Protein AF-A0A957RLS7-F1 (afdb_monomer)

pLDDT: mean 82.19, std 16.99, range [41.62, 98.25]

Radius of gyration: 25.3 Å; Cα contacts (8 Å, |Δi|>4): 32; chains: 1; bounding box: 64×42×64 Å

Solvent-accessible surface area (backbone atoms only — not comparable to full-atom values): 6892 Å² total; per-residue (Å²): 134,96,78,85,81,89,84,76,74,88,64,77,81,82,78,87,83,85,85,78,88,76,45,74,67,57,52,49,53,44,47,50,51,13,61,77,58,75,49,52,50,67,54,54,52,45,29,53,54,24,52,77,70,76,40,76,54,84,73,60,86,70,83,75,71,82,63,90,62,59,84,59,66,86,67,70,50,72,65,58,48,52,54,50,53,59,60,49,57,70,73,64,62,81,53,62,76,80,72,50,74,87,125

Structure (mmCIF, N/CA/C/O backbone):
data_AF-A0A957RLS7-F1
#
_entry.id   AF-A0A957RLS7-F1
#
loop_
_atom_site.group_PDB
_atom_site.id
_atom_site.type_symbol
_atom_site.label_atom_id
_atom_site.label_alt_id
_atom_site.label_comp_id
_atom_site.label_asym_id
_atom_site.label_entity_id
_atom_site.label_seq_id
_atom_site.pdbx_PDB_ins_code
_atom_site.Cartn_x
_atom_site.Cartn_y
_atom_site.Cartn_z
_atom_site.occupancy
_atom_site.B_iso_or_equiv
_atom_site.auth_seq_id
_atom_site.auth_comp_id
_atom_site.auth_asym_id
_atom_site.auth_atom_id
_atom_site.pdbx_PDB_model_num
ATOM 1 N N . MET A 1 1 ? -39.641 32.613 5.814 1.00 41.62 1 MET A N 1
ATOM 2 C CA . MET A 1 1 ? -39.670 31.606 4.730 1.00 41.62 1 MET A CA 1
ATOM 3 C C . MET A 1 1 ? -38.309 30.928 4.669 1.00 41.62 1 MET A C 1
ATOM 5 O O . MET A 1 1 ? -37.470 31.222 3.832 1.00 41.62 1 MET A O 1
ATOM 9 N N . MET A 1 2 ? -38.074 30.089 5.674 1.00 41.75 2 MET A N 1
ATOM 10 C CA . MET A 1 2 ? -36.805 29.454 6.036 1.00 41.75 2 MET A CA 1
ATOM 11 C C . MET A 1 2 ? -36.620 28.171 5.205 1.00 41.75 2 MET A C 1
ATOM 13 O O . MET A 1 2 ? -36.506 27.080 5.749 1.00 41.75 2 MET A O 1
ATOM 17 N N . SER A 1 3 ? -36.742 28.285 3.876 1.00 55.19 3 SER A N 1
ATOM 18 C CA . SER A 1 3 ? -36.966 27.127 2.995 1.00 55.19 3 SER A CA 1
ATOM 19 C C . SER A 1 3 ? -36.245 27.218 1.645 1.00 55.19 3 SER A C 1
ATOM 21 O O . SER A 1 3 ? -36.782 26.800 0.631 1.00 55.19 3 SER A O 1
ATOM 23 N N . LEU A 1 4 ? -35.023 27.764 1.605 1.00 46.41 4 LEU A N 1
ATOM 24 C CA . LEU A 1 4 ? -34.222 27.818 0.367 1.00 46.41 4 LEU A CA 1
ATOM 25 C C . LEU A 1 4 ? -32.705 27.614 0.596 1.00 46.41 4 LEU A C 1
ATOM 27 O O . LEU A 1 4 ? -31.887 28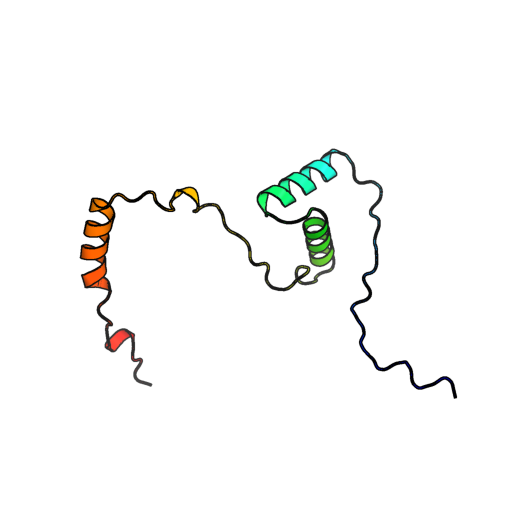.164 -0.128 1.00 46.41 4 LEU A O 1
ATOM 31 N N . MET A 1 5 ? -32.309 26.796 1.582 1.00 42.25 5 MET A N 1
ATOM 32 C CA . MET A 1 5 ? -30.892 26.434 1.823 1.00 42.25 5 MET A CA 1
ATOM 33 C C . MET A 1 5 ? -30.581 24.926 1.732 1.00 42.25 5 MET A C 1
ATOM 35 O O . MET A 1 5 ? -29.498 24.509 2.117 1.00 42.25 5 MET A O 1
ATOM 39 N N . HIS A 1 6 ? -31.474 24.093 1.185 1.00 45.16 6 HIS A N 1
ATOM 40 C CA . HIS A 1 6 ? -31.248 22.635 1.094 1.00 45.16 6 HIS A CA 1
ATOM 41 C C . HIS A 1 6 ? -30.656 22.137 -0.238 1.00 45.16 6 HIS A C 1
ATOM 43 O O . HIS A 1 6 ? -30.635 20.935 -0.478 1.00 45.16 6 HIS A O 1
ATOM 49 N N . SER A 1 7 ? -30.171 23.012 -1.123 1.00 53.28 7 SER A N 1
ATOM 50 C CA . SER A 1 7 ? -29.731 22.586 -2.462 1.00 53.28 7 SER A CA 1
ATOM 51 C C . SER A 1 7 ? -28.434 23.246 -2.927 1.00 53.28 7 SER A C 1
ATOM 53 O O . SER A 1 7 ? -28.349 23.761 -4.039 1.00 53.28 7 SER A O 1
ATOM 55 N N . LEU A 1 8 ? -27.399 23.194 -2.092 1.00 44.81 8 LEU A N 1
ATOM 56 C CA . LEU A 1 8 ? -26.016 23.356 -2.536 1.00 44.81 8 LEU A CA 1
ATOM 57 C C . LEU A 1 8 ? -25.168 22.277 -1.866 1.00 44.81 8 LEU A C 1
ATOM 59 O O . LEU A 1 8 ? -24.801 22.406 -0.708 1.00 44.81 8 LEU A O 1
ATOM 63 N N . GLY A 1 9 ? -24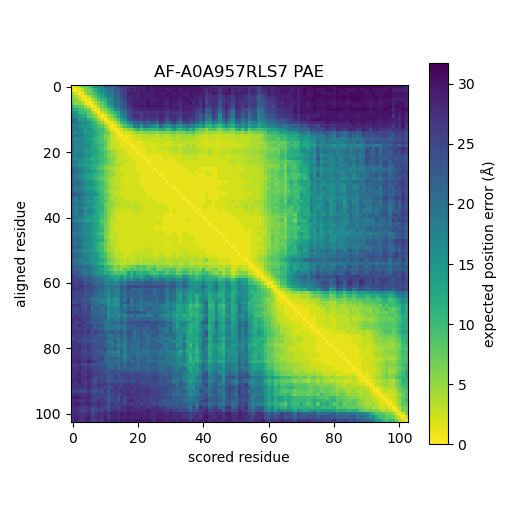.906 21.208 -2.620 1.00 43.91 9 GLY A N 1
ATOM 64 C CA . GLY A 1 9 ? -23.820 20.262 -2.388 1.00 43.91 9 GLY A CA 1
ATOM 65 C C . GLY A 1 9 ? -23.844 19.546 -1.042 1.00 43.91 9 GLY A C 1
ATOM 66 O O . GLY A 1 9 ? -23.316 20.041 -0.054 1.00 43.91 9 GLY A O 1
ATOM 67 N N . ARG A 1 10 ? -24.295 18.288 -1.036 1.00 41.91 10 ARG A N 1
ATOM 68 C CA . ARG A 1 10 ? -23.682 17.278 -0.166 1.00 41.91 10 ARG A CA 1
ATOM 69 C C . ARG A 1 10 ? -22.192 17.201 -0.520 1.00 41.91 10 ARG A C 1
ATOM 71 O O . ARG A 1 10 ? -21.778 16.343 -1.297 1.00 41.91 10 ARG A O 1
ATOM 78 N N . TRP A 1 11 ? -21.384 18.105 0.019 1.00 48.62 11 TRP A N 1
ATOM 79 C CA . TRP A 1 11 ? -20.012 17.770 0.366 1.00 48.62 11 TRP A CA 1
ATOM 80 C C . TRP A 1 11 ? -20.145 16.505 1.211 1.00 48.62 11 TRP A C 1
ATOM 82 O O . TRP A 1 11 ? -20.955 16.495 2.136 1.00 48.62 11 TRP A O 1
ATOM 92 N N . ALA A 1 12 ? -19.510 15.406 0.807 1.00 57.44 12 ALA A N 1
ATOM 93 C CA . ALA A 1 12 ? -19.635 14.138 1.516 1.00 57.44 12 ALA A CA 1
ATOM 94 C C . ALA A 1 12 ? -19.411 14.395 3.013 1.00 57.44 12 ALA A C 1
ATOM 96 O O . ALA A 1 12 ? -18.331 14.847 3.390 1.00 57.44 12 ALA A O 1
ATOM 97 N N . GLU A 1 13 ? -20.438 14.197 3.846 1.00 64.88 13 GLU A N 1
ATOM 98 C CA . GLU A 1 13 ? -20.276 14.337 5.289 1.00 64.88 13 GLU A CA 1
ATOM 99 C C . GLU A 1 13 ? -19.193 13.344 5.715 1.00 64.88 13 GLU A C 1
ATOM 101 O O . GLU A 1 13 ? -19.381 12.129 5.642 1.00 64.88 13 GLU A O 1
ATOM 106 N N . MET A 1 14 ? -18.023 13.853 6.104 1.00 73.06 14 MET A N 1
ATOM 107 C CA . MET A 1 14 ? -16.962 13.021 6.657 1.00 73.06 14 MET A CA 1
ATOM 108 C C . MET A 1 14 ? -17.346 12.646 8.083 1.00 73.06 14 MET A C 1
ATOM 110 O O . MET A 1 14 ? -16.997 13.329 9.045 1.00 73.06 14 MET A O 1
ATOM 114 N N . THR A 1 15 ? -18.094 11.556 8.214 1.00 86.88 15 THR A N 1
ATOM 115 C CA . THR A 1 15 ? -18.426 10.982 9.514 1.00 86.88 15 THR A CA 1
ATOM 116 C C . THR A 1 15 ? -17.173 10.386 10.151 1.00 86.88 15 THR A C 1
ATOM 118 O O . THR A 1 15 ? -16.503 9.535 9.566 1.00 86.88 15 THR A O 1
ATOM 121 N N . GLN A 1 16 ? -16.859 10.817 11.373 1.00 89.44 16 GLN A N 1
ATOM 122 C CA . GLN A 1 16 ? -15.751 10.269 12.146 1.00 89.44 16 GLN A CA 1
ATOM 123 C C . GLN A 1 16 ? -16.207 9.046 12.949 1.00 89.44 16 GLN A C 1
ATOM 125 O O . GLN A 1 16 ? -17.165 9.115 13.717 1.00 89.44 16 GLN A O 1
ATOM 130 N N . LEU A 1 17 ? -15.475 7.940 12.810 1.00 90.31 17 LEU A N 1
ATOM 131 C CA . LEU A 1 17 ? -15.666 6.717 13.587 1.00 90.31 17 LEU A CA 1
ATOM 132 C C . LEU A 1 17 ? -14.433 6.456 14.458 1.00 90.31 17 LEU A C 1
ATOM 134 O O . LEU A 1 17 ? -13.311 6.430 13.957 1.00 90.31 17 LEU A O 1
ATOM 138 N N . THR A 1 18 ? -14.645 6.199 15.750 1.00 94.00 18 THR A N 1
ATOM 139 C CA . THR A 1 18 ? -13.585 5.760 16.670 1.00 94.00 18 THR A CA 1
ATOM 140 C C . THR A 1 18 ? -13.756 4.276 16.977 1.00 94.00 18 THR A C 1
ATOM 142 O O . THR A 1 18 ? -14.715 3.889 17.644 1.00 94.00 18 THR A O 1
ATOM 145 N N . VAL A 1 19 ? -12.810 3.445 16.535 1.00 93.75 19 VAL A N 1
ATOM 146 C CA . VAL A 1 19 ? -12.784 2.008 16.846 1.00 93.75 19 VAL A CA 1
ATOM 147 C C . VAL A 1 19 ? -12.045 1.796 18.168 1.00 93.75 19 VAL A C 1
ATOM 149 O O . VAL A 1 19 ? -10.858 2.093 18.283 1.00 93.75 19 VAL A O 1
ATOM 152 N N . ARG A 1 20 ? -12.753 1.310 19.191 1.00 95.31 20 ARG A N 1
ATOM 153 C CA . ARG A 1 20 ? -12.180 0.970 20.505 1.00 95.31 20 ARG A CA 1
ATOM 154 C C . ARG A 1 20 ? -11.836 -0.520 20.566 1.00 95.31 20 ARG A C 1
ATOM 156 O O . ARG A 1 20 ? -12.429 -1.313 19.848 1.00 95.31 20 ARG A O 1
ATOM 163 N N . GLY A 1 21 ? -10.911 -0.898 21.450 1.00 95.94 21 GLY A N 1
ATOM 164 C CA . GLY A 1 21 ? -10.539 -2.304 21.665 1.00 95.94 21 GLY A CA 1
ATOM 165 C C . GLY A 1 21 ? -9.557 -2.875 20.638 1.00 95.94 21 GLY A C 1
ATOM 166 O O . GLY A 1 21 ? -9.392 -4.087 20.571 1.00 95.94 21 GLY A O 1
ATOM 167 N N . VAL A 1 22 ? -8.895 -2.024 19.850 1.00 95.94 22 VAL A N 1
ATOM 168 C CA . VAL A 1 22 ? -7.800 -2.448 18.969 1.00 95.94 22 VAL A CA 1
ATOM 169 C C . VAL A 1 22 ? -6.598 -2.817 19.837 1.00 95.94 22 VAL A C 1
ATOM 171 O O . VAL A 1 22 ? -5.957 -1.942 20.420 1.00 95.94 22 VAL A O 1
ATOM 174 N N . ASP A 1 23 ? -6.318 -4.114 19.954 1.00 98.06 23 ASP A N 1
ATOM 175 C CA . ASP A 1 23 ? -5.149 -4.605 20.679 1.00 98.06 23 ASP A CA 1
ATOM 176 C C . ASP A 1 23 ? -3.836 -4.344 19.913 1.00 98.06 23 ASP A C 1
ATOM 178 O O . ASP A 1 23 ? -3.819 -3.960 18.739 1.00 98.06 23 ASP A O 1
ATOM 182 N N . ALA A 1 24 ? -2.702 -4.550 20.591 1.00 97.94 24 ALA A N 1
ATOM 183 C CA . ALA A 1 24 ? -1.382 -4.293 20.018 1.00 97.94 24 ALA A CA 1
ATOM 184 C C . ALA A 1 24 ? -1.075 -5.172 18.793 1.00 97.94 24 ALA A C 1
ATOM 186 O O . ALA A 1 24 ? -0.382 -4.726 17.876 1.00 97.94 24 ALA A O 1
ATOM 187 N N . LYS A 1 25 ? -1.593 -6.405 18.755 1.00 98.25 25 LYS A N 1
ATOM 188 C CA . LYS A 1 25 ? -1.360 -7.338 17.650 1.00 98.25 25 LYS A CA 1
ATOM 189 C C . LYS A 1 25 ? -2.084 -6.855 16.396 1.00 98.25 25 LYS A C 1
ATOM 191 O O . LYS A 1 25 ? -1.465 -6.775 15.336 1.00 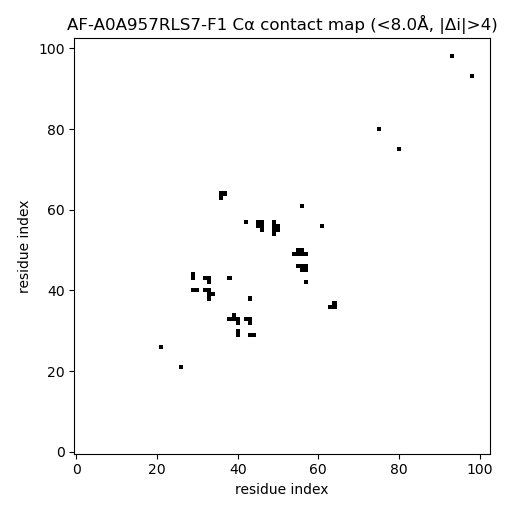98.25 25 LYS A O 1
ATOM 196 N N . LEU A 1 26 ? -3.357 -6.482 16.525 1.00 97.50 26 LEU A N 1
ATOM 197 C CA . LEU A 1 26 ? -4.152 -5.935 15.430 1.00 97.50 26 LEU A CA 1
ATOM 198 C C . LEU A 1 26 ? -3.584 -4.596 14.946 1.00 97.50 26 LEU A C 1
ATOM 200 O O . LEU A 1 26 ? -3.448 -4.392 13.742 1.00 97.50 26 LEU A O 1
ATOM 204 N N . HIS A 1 27 ? -3.194 -3.706 15.863 1.00 97.31 27 HIS A N 1
ATOM 205 C CA . HIS A 1 27 ? -2.588 -2.420 15.501 1.00 97.31 27 HIS A CA 1
ATOM 206 C C . HIS A 1 27 ? -1.313 -2.585 14.668 1.00 97.31 27 HIS A C 1
ATOM 208 O O . HIS A 1 27 ? -1.138 -1.907 13.654 1.00 97.31 27 HIS A O 1
ATOM 214 N N . ASN A 1 28 ? -0.438 -3.510 15.068 1.00 98.12 28 ASN A N 1
ATOM 215 C CA . ASN A 1 28 ? 0.797 -3.789 14.339 1.00 98.12 28 ASN A CA 1
ATOM 216 C C . ASN A 1 28 ? 0.516 -4.407 12.965 1.00 98.12 28 ASN A C 1
ATOM 218 O O . ASN A 1 28 ? 1.080 -3.944 11.977 1.00 98.12 28 ASN A O 1
ATOM 222 N N . ALA A 1 29 ? -0.409 -5.367 12.879 1.00 97.69 29 ALA A N 1
ATOM 223 C CA . ALA A 1 29 ? -0.798 -5.975 11.606 1.00 97.69 29 ALA A CA 1
ATOM 224 C C . ALA A 1 29 ? -1.381 -4.943 10.619 1.00 97.69 29 ALA A C 1
ATOM 226 O O . ALA A 1 29 ? -1.055 -4.955 9.429 1.00 97.69 29 ALA A O 1
ATOM 227 N N . LEU A 1 30 ? -2.203 -4.004 11.107 1.00 97.25 30 LEU A N 1
ATOM 228 C CA . LEU A 1 30 ? -2.747 -2.914 10.289 1.00 97.25 30 LEU A CA 1
ATOM 229 C C . LEU A 1 30 ? -1.647 -1.969 9.785 1.00 97.25 30 LEU A C 1
ATOM 231 O O . LEU A 1 30 ? -1.687 -1.553 8.627 1.00 97.25 30 LEU A O 1
ATOM 235 N N . LYS A 1 31 ? -0.657 -1.645 10.627 1.00 97.25 31 LYS A N 1
ATOM 236 C CA . LYS A 1 31 ? 0.499 -0.821 10.237 1.00 97.25 31 LYS A CA 1
ATOM 237 C C . LYS A 1 31 ? 1.376 -1.497 9.192 1.00 97.25 31 LYS A C 1
ATOM 239 O O . LYS A 1 31 ? 1.746 -0.850 8.218 1.00 97.25 31 LYS A O 1
ATOM 244 N N . GLU A 1 32 ? 1.684 -2.774 9.380 1.00 96.25 32 GLU A N 1
ATOM 245 C CA . GLU A 1 32 ? 2.490 -3.544 8.434 1.00 96.25 32 GLU A CA 1
ATOM 246 C C . GLU A 1 32 ? 1.789 -3.639 7.074 1.00 96.25 32 GLU A C 1
ATOM 248 O O . GLU A 1 32 ? 2.382 -3.326 6.044 1.00 96.25 32 GLU A O 1
ATOM 253 N N . THR A 1 33 ? 0.487 -3.940 7.075 1.00 93.69 33 THR A N 1
ATOM 254 C CA . THR A 1 33 ? -0.327 -3.967 5.849 1.00 93.69 33 THR A CA 1
ATOM 255 C C . THR A 1 33 ? -0.334 -2.606 5.149 1.00 93.69 33 THR A C 1
ATOM 257 O O . THR A 1 33 ? -0.221 -2.529 3.927 1.00 93.69 33 THR A O 1
ATOM 260 N N . ALA A 1 34 ? -0.464 -1.516 5.911 1.00 92.81 34 ALA A N 1
ATOM 261 C CA . ALA A 1 34 ? -0.435 -0.158 5.377 1.00 92.81 34 ALA A CA 1
ATOM 262 C C . ALA A 1 34 ? 0.920 0.166 4.723 1.00 92.81 34 ALA A C 1
ATOM 264 O O . ALA A 1 34 ? 0.948 0.725 3.627 1.00 92.81 34 ALA A O 1
ATOM 265 N N . GLN A 1 35 ? 2.026 -0.247 5.351 1.00 91.00 35 GLN A N 1
ATOM 266 C CA . GLN A 1 35 ? 3.378 -0.077 4.820 1.00 91.00 35 GLN A CA 1
ATOM 267 C C . GLN A 1 35 ? 3.594 -0.886 3.536 1.00 91.00 35 GLN A C 1
ATOM 269 O O . GLN A 1 35 ? 4.064 -0.327 2.549 1.00 91.00 35 GLN A O 1
ATOM 274 N N . GLN A 1 36 ? 3.201 -2.162 3.522 1.00 86.75 36 GLN A N 1
ATOM 275 C CA . GLN A 1 36 ? 3.308 -3.032 2.344 1.00 86.75 36 GLN A CA 1
ATOM 276 C C . GLN A 1 36 ? 2.503 -2.496 1.152 1.00 86.75 36 GLN A C 1
ATOM 278 O O . GLN A 1 36 ? 2.953 -2.575 0.015 1.00 86.75 36 GLN A O 1
ATOM 283 N N . LYS A 1 37 ? 1.318 -1.927 1.411 1.00 84.75 37 LYS A N 1
ATOM 284 C CA . LYS A 1 37 ? 0.436 -1.365 0.375 1.00 84.75 37 LYS A CA 1
ATOM 285 C C . LYS A 1 37 ? 0.743 0.093 0.014 1.00 84.75 37 LYS A C 1
ATOM 287 O O . LYS A 1 37 ? 0.105 0.627 -0.889 1.00 84.75 37 LYS A O 1
ATOM 292 N N . GLY A 1 38 ? 1.643 0.763 0.736 1.00 86.44 38 GLY A N 1
ATOM 293 C CA . GLY A 1 38 ? 1.936 2.185 0.534 1.00 86.44 38 GLY A CA 1
ATOM 294 C C . GLY A 1 38 ? 0.745 3.120 0.801 1.00 86.44 38 GLY A C 1
ATOM 295 O O . GLY A 1 38 ? 0.631 4.166 0.163 1.00 86.44 38 GLY A O 1
ATOM 296 N N . VAL A 1 39 ? -0.160 2.762 1.721 1.00 87.31 39 VAL A N 1
ATOM 297 C CA . VAL A 1 39 ? -1.359 3.556 2.066 1.00 87.31 39 VAL A CA 1
ATOM 298 C C . VAL A 1 39 ? -1.407 3.891 3.557 1.00 87.31 39 VAL A C 1
ATOM 300 O O . VAL A 1 39 ? -0.620 3.392 4.353 1.00 87.31 39 VAL A O 1
ATOM 303 N N . SER A 1 40 ? -2.342 4.749 3.975 1.00 93.19 40 SER A N 1
ATOM 304 C CA . SER A 1 40 ? -2.535 5.046 5.398 1.00 93.19 40 SE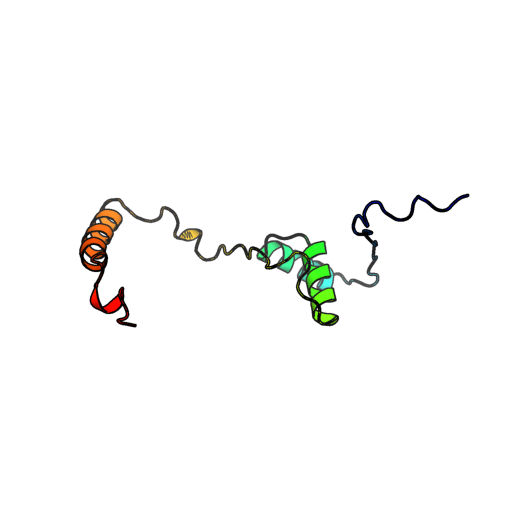R A CA 1
ATOM 305 C C . SER A 1 40 ? -3.223 3.893 6.138 1.00 93.19 40 SER A C 1
ATOM 307 O O . SER A 1 40 ? -4.038 3.165 5.571 1.00 93.19 40 SER A O 1
ATOM 309 N N . VAL A 1 41 ? -2.976 3.773 7.447 1.00 95.12 41 VAL A N 1
ATOM 310 C CA . VAL A 1 41 ? -3.691 2.810 8.310 1.00 95.12 41 VAL A CA 1
ATOM 311 C C . VAL A 1 41 ? -5.206 3.018 8.235 1.00 95.12 41 VAL A C 1
ATOM 313 O O . VAL A 1 41 ? -5.958 2.053 8.150 1.00 95.12 41 VAL A O 1
ATOM 316 N N . ASN A 1 42 ? -5.662 4.275 8.189 1.00 93.81 42 ASN A N 1
ATOM 317 C CA . ASN A 1 42 ? -7.081 4.588 8.030 1.00 93.81 42 ASN A CA 1
ATOM 318 C C . ASN A 1 42 ? -7.653 4.013 6.726 1.00 93.81 42 ASN A C 1
ATOM 320 O O . ASN A 1 42 ? -8.760 3.485 6.730 1.00 93.81 42 ASN A O 1
ATOM 324 N N . ARG A 1 43 ? -6.895 4.057 5.621 1.00 91.88 43 ARG A N 1
ATOM 325 C CA . ARG A 1 43 ? -7.329 3.463 4.352 1.00 91.88 43 ARG A CA 1
ATOM 326 C C . ARG A 1 43 ? -7.505 1.949 4.467 1.00 91.88 43 ARG A C 1
ATOM 328 O O . ARG 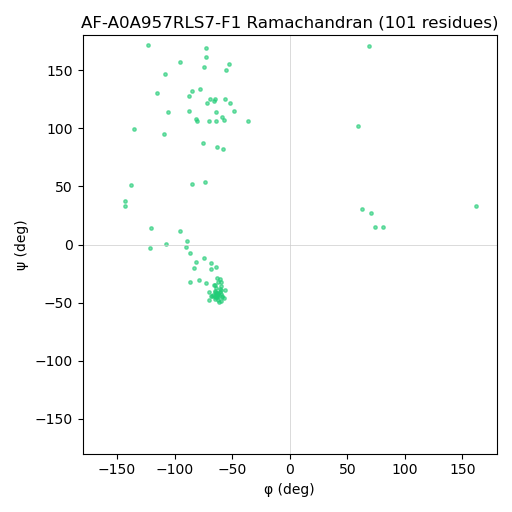A 1 43 ? -8.537 1.445 4.042 1.00 91.88 43 ARG A O 1
ATOM 335 N N . VAL A 1 44 ? -6.557 1.253 5.102 1.00 94.00 44 VAL A N 1
ATOM 336 C CA . VAL A 1 44 ? -6.657 -0.198 5.354 1.00 94.00 44 VAL A CA 1
ATOM 337 C C . VAL A 1 44 ? -7.906 -0.531 6.173 1.00 94.00 44 VAL A C 1
ATOM 339 O O . VAL A 1 44 ? -8.643 -1.451 5.824 1.00 94.00 44 VAL A O 1
ATOM 342 N N . VAL A 1 45 ? -8.174 0.238 7.234 1.00 95.00 45 VAL A N 1
ATOM 343 C CA . VAL A 1 45 ? -9.362 0.048 8.081 1.00 95.00 45 VAL A CA 1
ATOM 344 C C . VAL A 1 45 ? -10.650 0.293 7.292 1.00 95.00 45 VAL A C 1
ATOM 346 O O . VAL A 1 45 ? -11.574 -0.512 7.372 1.00 95.00 45 VAL A O 1
ATOM 349 N N . LEU A 1 46 ? -10.717 1.368 6.503 1.00 92.81 46 LEU A N 1
ATOM 350 C CA . LEU A 1 46 ? -11.890 1.671 5.682 1.00 92.81 46 LEU A CA 1
ATOM 351 C C . LEU A 1 46 ? -12.147 0.601 4.617 1.00 92.81 46 LEU A C 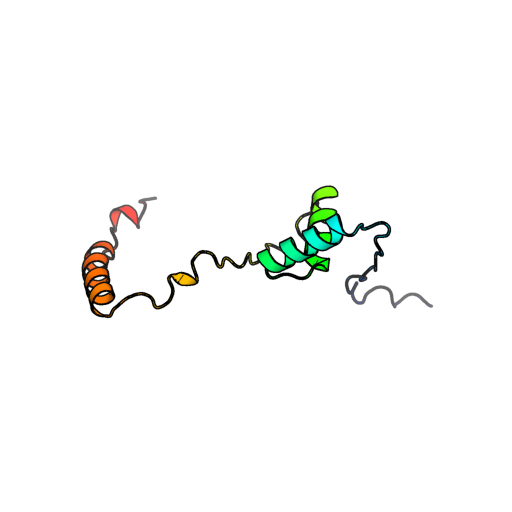1
ATOM 353 O O . LEU A 1 46 ? -13.299 0.220 4.425 1.00 92.81 46 LEU A O 1
ATOM 357 N N . ASP A 1 47 ? -11.107 0.097 3.952 1.00 91.62 47 ASP A N 1
ATOM 358 C CA . ASP A 1 47 ? -11.248 -0.972 2.959 1.00 91.62 47 ASP A CA 1
ATOM 359 C C . ASP A 1 47 ? -11.767 -2.265 3.606 1.00 91.62 47 ASP A C 1
ATOM 361 O O . ASP A 1 47 ? -12.698 -2.874 3.082 1.00 91.62 47 ASP A O 1
ATOM 365 N N . ALA A 1 48 ? -11.253 -2.632 4.786 1.00 93.38 48 ALA A N 1
ATOM 366 C CA . ALA A 1 48 ? -11.736 -3.794 5.533 1.00 93.38 48 ALA A CA 1
ATOM 367 C C . ALA A 1 48 ? -13.209 -3.647 5.962 1.00 93.38 48 ALA A C 1
ATOM 369 O O . ALA A 1 48 ? -14.000 -4.577 5.800 1.00 93.38 48 ALA A O 1
ATOM 370 N N . LEU A 1 49 ? -13.601 -2.473 6.472 1.00 93.88 49 LEU A N 1
ATOM 371 C CA . LEU A 1 49 ? -14.987 -2.196 6.869 1.00 93.88 49 LEU A CA 1
ATOM 372 C C . LEU A 1 49 ? -15.943 -2.210 5.671 1.00 93.88 49 LEU A C 1
ATOM 374 O O . LEU A 1 49 ? -17.055 -2.725 5.778 1.00 93.88 49 LEU A O 1
ATOM 378 N N . ARG A 1 50 ? -15.520 -1.668 4.525 1.00 92.00 50 ARG A N 1
ATOM 379 C CA . ARG A 1 50 ? -16.327 -1.661 3.298 1.00 92.00 50 ARG A CA 1
ATOM 380 C C . ARG A 1 50 ? -16.492 -3.065 2.739 1.00 92.00 50 ARG A C 1
ATOM 382 O O . ARG A 1 50 ? -17.624 -3.451 2.470 1.00 92.00 50 ARG A O 1
ATOM 389 N N . GLN A 1 51 ? -15.421 -3.856 2.693 1.00 90.62 51 GLN A N 1
ATOM 390 C CA . GLN A 1 51 ? -15.492 -5.264 2.305 1.00 90.62 51 GLN A CA 1
ATOM 391 C C . GLN A 1 51 ? -16.456 -6.052 3.206 1.00 90.62 51 GLN A C 1
ATOM 393 O O . GLN A 1 51 ? -17.315 -6.770 2.699 1.00 90.62 51 GLN A O 1
ATOM 398 N N . ALA A 1 52 ? -16.370 -5.880 4.530 1.00 92.88 52 ALA A N 1
ATOM 399 C CA . ALA A 1 52 ? -17.279 -6.531 5.479 1.00 92.88 52 ALA A CA 1
ATOM 400 C C . ALA A 1 52 ? -18.749 -6.101 5.300 1.00 92.88 52 ALA A C 1
ATOM 402 O O . ALA A 1 52 ? -19.657 -6.878 5.585 1.00 92.88 52 ALA A O 1
ATOM 403 N N . ALA A 1 53 ? -18.984 -4.882 4.809 1.00 94.12 53 ALA A N 1
ATOM 404 C CA . ALA A 1 53 ? -20.307 -4.349 4.496 1.00 94.12 53 ALA A CA 1
ATOM 405 C C . ALA A 1 53 ? -20.781 -4.648 3.056 1.00 94.12 53 ALA A C 1
ATOM 407 O O . ALA A 1 53 ? -21.852 -4.181 2.672 1.00 94.12 53 ALA A O 1
ATOM 408 N N . GLY A 1 54 ? -20.008 -5.388 2.249 1.00 90.88 54 GLY A N 1
ATOM 409 C CA . GLY A 1 54 ? -20.337 -5.670 0.845 1.00 90.88 54 GLY A CA 1
ATOM 410 C C . GLY A 1 54 ? -20.221 -4.453 -0.084 1.00 90.88 54 GLY A C 1
ATOM 411 O O . GLY A 1 54 ? -20.930 -4.369 -1.083 1.00 90.88 54 GLY A O 1
ATOM 412 N N . LEU A 1 55 ? -19.365 -3.489 0.259 1.00 88.19 55 LEU A N 1
ATOM 413 C CA . LEU A 1 55 ? -19.126 -2.260 -0.496 1.00 88.19 55 LEU A CA 1
ATOM 414 C C . LEU A 1 55 ?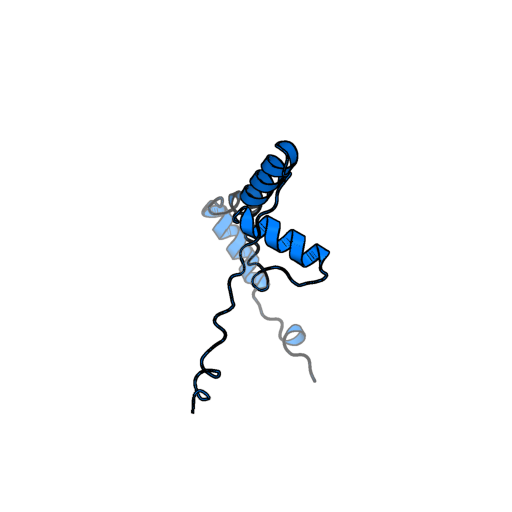 -17.748 -2.285 -1.172 1.00 88.19 55 LEU A C 1
ATOM 416 O O . LEU A 1 55 ? -16.772 -2.762 -0.596 1.00 88.19 55 LEU A O 1
ATOM 420 N N . GLU A 1 56 ? -17.655 -1.665 -2.350 1.00 80.69 56 GLU A N 1
ATOM 421 C CA . GLU A 1 56 ? -16.388 -1.436 -3.063 1.00 80.69 56 GLU A CA 1
ATOM 422 C C . GLU A 1 56 ? -15.361 -0.690 -2.201 1.00 80.69 56 GLU A C 1
ATOM 424 O O . GLU A 1 56 ? -15.791 0.145 -1.408 1.00 80.69 56 GLU A O 1
ATOM 429 N N . PRO A 1 57 ? -14.039 -0.878 -2.369 1.00 74.75 57 PRO A N 1
ATOM 430 C CA . PRO A 1 57 ? -12.996 -0.189 -1.597 1.00 74.75 57 PRO A CA 1
ATOM 431 C C . PRO A 1 57 ? -13.116 1.346 -1.574 1.00 74.75 57 PRO A C 1
ATOM 433 O O . PRO A 1 57 ? -13.694 1.978 -2.463 1.00 74.75 57 PRO A O 1
ATOM 436 N N . ALA A 1 58 ? -12.555 1.976 -0.541 1.00 68.75 58 ALA A N 1
ATOM 437 C CA . ALA A 1 58 ? -12.784 3.376 -0.177 1.00 68.75 58 ALA A CA 1
ATOM 438 C C . ALA A 1 58 ? -12.119 4.425 -1.096 1.00 68.75 58 ALA A C 1
ATOM 440 O O . ALA A 1 58 ? -11.397 5.274 -0.595 1.00 68.75 58 ALA A O 1
ATOM 441 N N . GLY A 1 59 ? -12.315 4.432 -2.415 1.00 65.31 59 GLY A N 1
ATOM 442 C CA . GLY A 1 59 ? -11.784 5.514 -3.269 1.00 65.31 59 GLY A CA 1
ATOM 443 C C . GLY A 1 59 ? -11.680 5.209 -4.758 1.00 65.31 59 GLY A C 1
ATOM 444 O O . GLY A 1 59 ? -10.751 5.696 -5.393 1.00 65.31 59 GLY A O 1
ATOM 445 N N . GLY A 1 60 ? -12.593 4.396 -5.301 1.00 60.03 60 GLY A N 1
ATOM 446 C CA . GLY A 1 60 ? -12.468 3.867 -6.663 1.00 60.03 60 GLY A CA 1
ATOM 447 C C . GLY A 1 60 ? -11.313 2.869 -6.772 1.00 60.03 60 GLY A C 1
ATOM 448 O O . GLY A 1 60 ? -10.562 2.710 -5.807 1.00 60.03 60 GLY A O 1
ATOM 449 N N . GLN A 1 61 ? -11.220 2.176 -7.916 1.00 54.03 61 GLN A N 1
ATOM 450 C CA . GLN A 1 61 ? -10.150 1.227 -8.259 1.00 54.03 61 GLN A CA 1
ATOM 451 C C . GLN A 1 61 ? -8.827 1.749 -7.693 1.00 54.03 61 GLN A C 1
ATOM 453 O O . GLN A 1 61 ? -8.314 2.772 -8.151 1.00 54.03 61 GLN A O 1
ATOM 458 N N . SER A 1 62 ? -8.339 1.124 -6.618 1.00 55.44 62 SER A N 1
ATOM 459 C CA . SER A 1 62 ? -7.082 1.533 -6.012 1.00 55.44 62 SER A CA 1
ATOM 460 C C . SER A 1 62 ? -6.042 1.472 -7.115 1.00 55.44 62 SER A C 1
ATOM 462 O O . SER A 1 62 ? -5.904 0.421 -7.740 1.00 55.44 62 SER A O 1
ATOM 464 N N . GLN A 1 63 ? -5.321 2.567 -7.363 1.00 58.62 63 GLN A N 1
ATOM 465 C CA . GLN A 1 63 ? -4.048 2.470 -8.066 1.00 58.62 63 GLN A CA 1
ATOM 466 C C . GLN A 1 63 ? -3.142 1.632 -7.167 1.00 58.62 63 GLN A C 1
ATOM 468 O O . GLN A 1 63 ? -2.455 2.154 -6.291 1.00 58.62 63 GLN A O 1
ATOM 473 N N . GLN A 1 64 ? -3.264 0.313 -7.284 1.00 63.16 64 GLN A N 1
ATOM 474 C CA . GLN A 1 64 ? -2.456 -0.637 -6.559 1.00 63.16 64 GLN A CA 1
ATOM 475 C C . GLN A 1 64 ? -1.040 -0.402 -7.059 1.00 63.16 64 GLN A C 1
ATOM 477 O O . GLN A 1 64 ? -0.731 -0.658 -8.222 1.00 63.16 64 GLN A O 1
ATOM 482 N N . ARG A 1 65 ? -0.214 0.214 -6.215 1.00 66.62 65 ARG A N 1
ATOM 483 C CA . ARG A 1 65 ? 1.165 0.498 -6.572 1.00 66.62 65 ARG A CA 1
ATOM 484 C C . ARG A 1 65 ? 1.961 -0.777 -6.341 1.00 66.62 65 ARG A C 1
ATOM 486 O O . ARG A 1 65 ? 2.148 -1.202 -5.206 1.00 66.62 65 ARG A O 1
ATOM 493 N N . HIS A 1 66 ? 2.346 -1.404 -7.439 1.00 78.25 66 HIS A N 1
ATOM 494 C CA . HIS A 1 66 ? 3.196 -2.581 -7.455 1.00 78.25 66 HIS A CA 1
ATOM 495 C C . HIS A 1 66 ? 4.661 -2.140 -7.408 1.00 78.25 66 HIS A C 1
ATOM 497 O O . HIS A 1 66 ? 5.041 -1.226 -8.133 1.00 78.25 66 HIS A O 1
ATOM 503 N N . HIS A 1 67 ? 5.439 -2.758 -6.520 1.00 79.44 67 HIS A N 1
ATOM 504 C CA . HIS A 1 67 ? 6.862 -2.466 -6.285 1.00 79.44 67 HIS A CA 1
ATOM 505 C C . HIS A 1 67 ? 7.755 -3.696 -6.503 1.00 79.44 67 HIS A C 1
ATOM 507 O O . HIS A 1 67 ? 8.975 -3.625 -6.389 1.00 79.44 67 HIS A O 1
ATOM 513 N N . ASP A 1 68 ? 7.150 -4.844 -6.796 1.00 85.06 68 ASP A N 1
ATOM 514 C CA . ASP A 1 68 ? 7.813 -6.128 -7.001 1.00 85.06 68 ASP A CA 1
ATOM 515 C C . ASP A 1 68 ? 8.741 -6.133 -8.215 1.00 85.06 68 ASP A C 1
ATOM 517 O O . ASP A 1 68 ? 9.646 -6.951 -8.247 1.00 85.06 68 ASP A O 1
ATOM 521 N N . LEU A 1 69 ? 8.585 -5.205 -9.162 1.00 90.62 69 LEU A N 1
ATOM 522 C CA . LEU A 1 69 ? 9.470 -5.071 -10.324 1.00 90.62 69 LEU A CA 1
ATOM 523 C C . LEU A 1 69 ? 10.401 -3.850 -10.255 1.00 90.62 69 LEU A C 1
ATOM 525 O O . LEU A 1 69 ? 11.208 -3.656 -11.162 1.00 90.62 69 LEU A O 1
ATOM 529 N N . ASP A 1 70 ? 10.347 -3.048 -9.187 1.00 87.88 70 ASP A N 1
ATOM 530 C CA . ASP A 1 70 ? 11.155 -1.822 -9.072 1.00 87.88 70 ASP A CA 1
ATOM 531 C C . ASP A 1 70 ? 12.659 -2.125 -9.134 1.00 87.88 70 ASP A C 1
ATOM 533 O O . ASP A 1 70 ? 13.436 -1.337 -9.671 1.00 87.88 70 ASP A O 1
ATOM 537 N N . TYR A 1 71 ? 13.073 -3.295 -8.635 1.00 90.56 71 TYR A N 1
ATOM 538 C CA . TYR A 1 71 ? 14.472 -3.723 -8.640 1.00 90.56 71 TYR A CA 1
ATOM 539 C C . TYR A 1 71 ? 15.022 -4.016 -10.043 1.00 90.56 71 TYR A C 1
ATOM 541 O O . TYR A 1 71 ? 16.237 -4.100 -10.199 1.00 90.56 71 TYR A O 1
ATOM 549 N N . LEU A 1 72 ? 14.159 -4.188 -11.052 1.00 93.50 72 LEU A N 1
ATOM 550 C CA . LEU A 1 72 ? 14.570 -4.410 -12.440 1.00 93.50 72 LEU A CA 1
ATOM 551 C C . LEU A 1 72 ? 14.874 -3.094 -13.170 1.00 93.50 72 LEU A C 1
ATOM 553 O O . LEU A 1 72 ? 15.573 -3.100 -14.187 1.00 93.50 72 LEU A O 1
ATOM 557 N N . ALA A 1 73 ? 14.374 -1.960 -12.674 1.00 91.31 73 ALA A N 1
ATOM 558 C CA . ALA A 1 73 ? 14.541 -0.673 -13.336 1.00 91.31 73 ALA A CA 1
ATOM 559 C C . ALA A 1 73 ? 16.020 -0.249 -13.369 1.00 91.31 73 ALA A C 1
ATOM 561 O O . ALA A 1 73 ? 16.683 -0.159 -12.339 1.00 91.31 73 ALA A O 1
ATOM 562 N N . GLY A 1 74 ? 16.536 0.038 -14.568 1.00 92.56 74 GLY A N 1
ATOM 563 C CA . GLY A 1 74 ? 17.918 0.493 -14.757 1.00 92.56 74 GLY A CA 1
ATOM 564 C C . GLY A 1 74 ? 18.986 -0.594 -14.594 1.00 92.56 74 GLY A C 1
ATOM 565 O O . GLY A 1 74 ? 20.159 -0.264 -14.459 1.00 92.56 74 GLY A O 1
ATOM 566 N N . THR A 1 75 ? 18.599 -1.874 -14.599 1.00 95.62 75 THR A N 1
ATOM 567 C CA . THR A 1 75 ? 19.545 -2.997 -14.451 1.00 95.62 75 THR A CA 1
ATOM 568 C C . THR A 1 75 ? 20.258 -3.388 -15.742 1.00 95.62 75 THR A C 1
ATOM 570 O O . THR A 1 75 ? 21.263 -4.087 -15.682 1.00 95.62 75 THR A O 1
ATOM 573 N N . TRP A 1 76 ? 19.770 -2.935 -16.898 1.00 97.19 76 TRP A N 1
ATOM 574 C CA . TRP A 1 76 ? 20.328 -3.314 -18.192 1.00 97.19 76 TRP A CA 1
ATOM 575 C C . TRP A 1 76 ? 21.604 -2.552 -18.517 1.00 97.19 76 TRP A C 1
ATOM 577 O O . TRP A 1 76 ? 21.672 -1.322 -18.429 1.00 97.19 76 TRP A O 1
ATOM 587 N N . THR A 1 77 ? 22.598 -3.296 -18.978 1.00 96.50 77 THR A N 1
ATOM 588 C CA . THR A 1 77 ? 23.749 -2.734 -19.674 1.00 96.50 77 THR A CA 1
ATOM 589 C C . THR A 1 77 ? 23.355 -2.266 -21.078 1.00 96.50 77 THR A C 1
ATOM 591 O O . THR A 1 77 ? 22.346 -2.686 -21.643 1.00 96.50 77 THR A O 1
ATOM 594 N N . ALA A 1 78 ? 24.178 -1.401 -21.678 1.00 96.75 78 ALA A N 1
ATOM 595 C CA . ALA A 1 78 ? 23.954 -0.950 -23.052 1.00 96.75 78 ALA A CA 1
ATOM 596 C C . ALA A 1 78 ? 23.950 -2.119 -24.057 1.00 96.75 78 ALA A C 1
ATOM 598 O O . ALA A 1 78 ? 23.148 -2.124 -24.980 1.00 96.75 78 ALA A O 1
ATOM 599 N N . ALA A 1 79 ? 24.792 -3.134 -23.837 1.00 97.38 79 ALA A N 1
ATOM 600 C CA . ALA A 1 79 ? 24.857 -4.309 -24.702 1.00 97.38 79 ALA A CA 1
ATOM 601 C C . ALA A 1 79 ? 23.578 -5.162 -24.628 1.00 97.38 79 ALA A C 1
ATOM 603 O O . ALA A 1 79 ? 23.053 -5.548 -25.667 1.00 97.38 79 ALA A O 1
ATOM 604 N N . GLU A 1 80 ? 23.049 -5.409 -23.423 1.00 96.62 80 GLU A N 1
ATOM 605 C CA . GLU A 1 80 ? 21.779 -6.135 -23.238 1.00 96.62 80 GLU A CA 1
ATOM 606 C C . GLU A 1 80 ? 20.599 -5.368 -23.848 1.00 96.62 80 GLU A C 1
ATOM 608 O O . GLU A 1 80 ? 19.709 -5.966 -24.449 1.00 96.62 80 GLU A O 1
ATOM 613 N N . TYR A 1 81 ? 20.611 -4.034 -23.742 1.00 94.81 81 TYR A N 1
ATOM 614 C CA . TYR A 1 81 ? 19.634 -3.185 -24.417 1.00 94.81 81 TYR A CA 1
ATOM 615 C C . TYR A 1 81 ? 19.701 -3.332 -25.941 1.00 94.81 81 TYR A C 1
ATOM 617 O O . TYR A 1 81 ? 18.667 -3.547 -26.573 1.00 94.81 81 TYR A O 1
ATOM 625 N N . ASP A 1 82 ? 20.895 -3.246 -26.528 1.00 95.94 82 ASP A N 1
ATOM 626 C CA . ASP A 1 82 ? 21.071 -3.344 -27.978 1.00 95.94 82 ASP A CA 1
ATOM 627 C C . ASP A 1 82 ? 20.672 -4.734 -28.507 1.00 95.94 82 ASP A C 1
ATOM 629 O O . ASP A 1 82 ? 19.972 -4.827 -29.519 1.00 95.94 82 ASP A O 1
ATOM 633 N N . GLU A 1 83 ? 21.047 -5.809 -27.802 1.00 95.81 83 GLU A N 1
A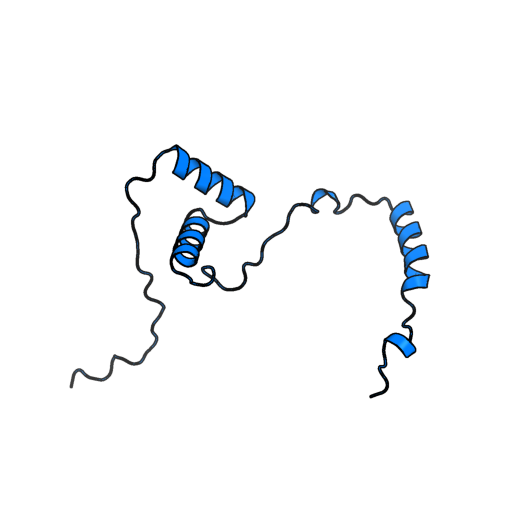TOM 634 C CA . GLU A 1 83 ? 20.649 -7.187 -28.129 1.00 95.81 83 GLU A CA 1
ATOM 635 C C . GLU A 1 83 ? 19.125 -7.351 -28.101 1.00 95.81 83 GLU A C 1
ATOM 637 O O . GLU A 1 83 ? 18.524 -7.848 -29.059 1.00 95.81 83 GLU A O 1
ATOM 642 N N . PHE A 1 84 ? 18.480 -6.876 -27.035 1.00 93.75 84 PHE A N 1
ATOM 643 C CA . PHE A 1 84 ? 17.030 -6.948 -26.910 1.00 93.75 84 PHE A CA 1
ATOM 644 C C . PHE A 1 84 ? 16.316 -6.143 -27.998 1.00 93.75 84 PHE A C 1
ATOM 646 O O . PHE A 1 84 ? 15.340 -6.614 -28.579 1.00 93.75 84 PHE A O 1
ATOM 653 N N . MET A 1 85 ? 16.796 -4.935 -28.306 1.00 94.69 85 MET A N 1
ATOM 654 C CA . MET A 1 85 ? 16.207 -4.092 -29.348 1.00 94.69 85 MET A CA 1
ATOM 655 C C . MET A 1 85 ? 16.349 -4.708 -30.743 1.00 94.69 85 MET A C 1
ATOM 657 O O . MET A 1 85 ? 15.431 -4.575 -31.559 1.00 94.69 85 MET A O 1
ATOM 661 N N . ALA A 1 86 ? 17.457 -5.404 -31.013 1.00 93.25 86 ALA A N 1
ATOM 662 C CA . ALA A 1 86 ? 17.628 -6.158 -32.250 1.00 93.25 86 ALA A CA 1
ATOM 663 C C . ALA A 1 86 ? 16.579 -7.276 -32.366 1.00 93.25 86 ALA A C 1
ATOM 665 O O . ALA A 1 86 ? 15.896 -7.349 -33.386 1.00 93.25 86 ALA A O 1
ATOM 666 N N . ALA A 1 87 ? 16.378 -8.067 -31.306 1.00 92.31 87 ALA A N 1
ATOM 667 C CA . ALA A 1 87 ? 15.355 -9.118 -31.276 1.00 92.31 87 ALA A CA 1
ATOM 668 C C . ALA A 1 87 ? 13.928 -8.552 -31.428 1.00 92.31 87 ALA A C 1
ATOM 670 O O . ALA A 1 87 ? 13.121 -9.053 -32.206 1.00 92.31 87 ALA A O 1
ATOM 671 N N . LEU A 1 88 ? 13.627 -7.448 -30.741 1.00 92.88 88 LEU A N 1
ATOM 672 C CA . LEU A 1 88 ? 12.302 -6.823 -30.760 1.00 92.88 88 LEU A CA 1
ATOM 673 C C . LEU A 1 88 ? 11.940 -6.203 -32.120 1.00 92.88 88 LEU A C 1
ATOM 675 O O . LEU A 1 88 ? 10.770 -5.943 -32.391 1.00 92.88 88 LEU A O 1
ATOM 679 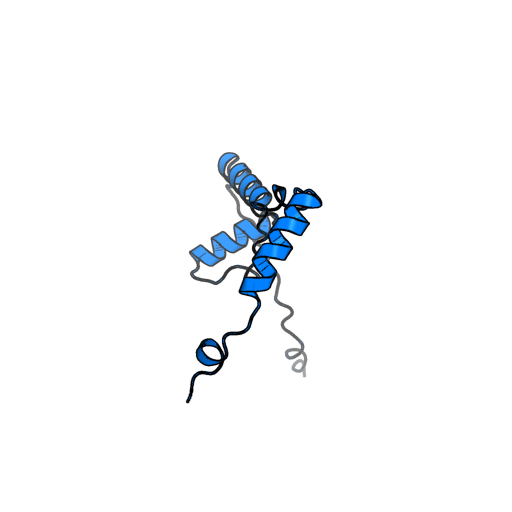N N . THR A 1 89 ? 12.932 -5.907 -32.961 1.00 89.50 89 THR A N 1
ATOM 680 C CA . THR A 1 89 ? 12.697 -5.312 -34.283 1.00 89.50 89 THR A CA 1
ATOM 681 C C . THR A 1 89 ? 11.939 -6.272 -35.202 1.00 89.50 89 THR A C 1
ATOM 683 O O . THR A 1 89 ? 11.086 -5.819 -35.962 1.00 89.50 89 THR A O 1
ATOM 686 N N . GLU A 1 90 ? 12.191 -7.578 -35.093 1.00 80.94 90 GLU A N 1
ATOM 687 C CA . GLU A 1 90 ? 11.495 -8.614 -35.868 1.00 80.94 90 GLU A CA 1
ATOM 688 C C . GLU A 1 90 ? 10.029 -8.771 -35.419 1.00 80.94 90 GLU A C 1
ATOM 690 O O . GLU A 1 90 ? 9.120 -8.813 -36.244 1.00 80.94 90 GLU A O 1
ATOM 695 N N . GLU A 1 91 ? 9.787 -8.716 -34.108 1.00 83.75 91 GLU A N 1
ATOM 696 C CA . GLU A 1 91 ? 8.465 -8.859 -33.468 1.00 83.75 91 GLU A CA 1
ATOM 697 C C . GLU A 1 91 ? 7.546 -7.628 -33.631 1.00 83.75 91 GLU A C 1
ATOM 699 O O . GLU A 1 91 ? 6.362 -7.669 -33.303 1.00 83.75 91 GLU A O 1
ATOM 704 N N . ARG A 1 92 ? 8.075 -6.489 -34.101 1.00 85.25 92 ARG A N 1
ATOM 705 C CA . ARG A 1 92 ? 7.318 -5.227 -34.244 1.00 85.25 92 ARG A CA 1
ATOM 706 C C . ARG A 1 92 ? 6.634 -5.055 -35.596 1.00 85.25 92 ARG A C 1
ATOM 708 O O . ARG A 1 92 ? 5.959 -4.042 -35.799 1.00 85.25 92 ARG A O 1
ATOM 715 N N . SER A 1 93 ? 6.803 -6.005 -36.510 1.00 84.81 93 SER A N 1
ATOM 716 C CA . SER A 1 93 ? 6.020 -6.032 -37.742 1.00 84.81 93 SER A CA 1
ATOM 717 C C . SER A 1 93 ? 4.551 -6.281 -37.397 1.00 84.81 93 SER A C 1
ATOM 719 O O . SER A 1 93 ? 4.226 -7.271 -36.749 1.00 84.81 93 SER A O 1
ATOM 721 N N . ILE A 1 94 ? 3.658 -5.380 -37.813 1.00 82.12 94 ILE A N 1
ATOM 722 C CA . ILE A 1 94 ? 2.216 -5.604 -37.670 1.00 82.12 94 ILE A CA 1
ATOM 723 C C . ILE A 1 94 ? 1.833 -6.683 -38.680 1.00 82.12 94 ILE A C 1
ATOM 725 O O . ILE A 1 94 ? 2.071 -6.527 -39.876 1.00 82.12 94 ILE A O 1
ATOM 729 N N . ASP A 1 95 ? 1.272 -7.781 -38.190 1.00 83.56 95 ASP A N 1
ATOM 730 C CA . ASP A 1 95 ? 0.631 -8.778 -39.036 1.00 83.56 95 ASP A CA 1
ATOM 731 C C . ASP A 1 95 ? -0.783 -8.287 -39.380 1.00 83.56 95 ASP A C 1
ATOM 733 O O . ASP A 1 95 ? -1.678 -8.273 -38.529 1.00 83.56 95 ASP A O 1
ATOM 737 N N . ASP A 1 96 ? -0.965 -7.842 -40.625 1.00 82.25 96 ASP A N 1
ATOM 738 C CA . ASP A 1 96 ? -2.227 -7.286 -41.119 1.00 82.25 96 ASP A CA 1
ATOM 739 C C . ASP A 1 96 ? -3.391 -8.293 -41.045 1.00 82.25 96 ASP A C 1
ATOM 741 O O . ASP A 1 96 ? -4.532 -7.873 -40.833 1.00 82.25 96 ASP A O 1
ATOM 745 N N . GLU A 1 97 ? -3.134 -9.605 -41.158 1.00 81.94 97 GLU A N 1
ATOM 746 C CA . GLU A 1 97 ? -4.175 -10.640 -41.047 1.00 81.94 97 GLU A CA 1
ATOM 747 C C . GLU A 1 97 ? -4.651 -10.818 -39.596 1.00 81.94 97 GLU A C 1
ATOM 749 O O . GLU A 1 97 ? -5.834 -11.077 -39.356 1.00 81.94 97 GLU A O 1
ATOM 754 N N . LEU A 1 98 ? -3.758 -10.634 -38.617 1.00 80.88 98 LEU A N 1
ATOM 755 C CA . LEU A 1 98 ? -4.108 -10.633 -37.190 1.00 80.88 98 LEU A CA 1
ATOM 756 C C . LEU A 1 98 ? -4.729 -9.303 -36.738 1.00 80.88 98 LEU A C 1
ATOM 758 O O . LEU A 1 98 ? -5.550 -9.287 -35.817 1.00 80.88 98 LEU A O 1
ATOM 762 N N . TRP A 1 99 ? -4.337 -8.191 -37.361 1.00 82.50 99 TRP A N 1
ATOM 763 C CA . TRP A 1 99 ? -4.740 -6.846 -36.947 1.00 82.50 99 TRP A CA 1
ATOM 764 C C . TRP A 1 99 ? -6.076 -6.394 -37.546 1.00 82.50 99 TRP A C 1
ATOM 766 O O . TRP A 1 99 ? -6.845 -5.675 -36.900 1.00 82.50 99 TRP A O 1
ATOM 776 N N . HIS A 1 100 ? -6.393 -6.839 -38.761 1.00 78.06 100 HIS A N 1
ATOM 777 C CA . HIS A 1 100 ? -7.665 -6.562 -39.412 1.00 78.06 100 HIS A CA 1
ATOM 778 C C . HIS A 1 100 ? -8.514 -7.827 -39.468 1.00 78.06 100 HIS A C 1
ATOM 780 O O . HIS A 1 100 ? -8.437 -8.629 -40.392 1.00 78.06 100 HIS A O 1
ATOM 786 N N . THR A 1 101 ? -9.396 -7.988 -38.480 1.00 64.56 101 THR A N 1
ATOM 787 C CA . THR A 1 101 ? -10.479 -8.965 -38.592 1.00 64.56 101 THR A CA 1
ATOM 788 C C . THR A 1 101 ? -11.385 -8.529 -39.746 1.00 64.56 101 THR A C 1
ATOM 790 O O . THR A 1 101 ? -12.015 -7.474 -39.663 1.00 64.56 101 THR A O 1
ATOM 793 N N . ASN A 1 102 ? -11.446 -9.314 -40.825 1.00 60.50 102 ASN A N 1
ATOM 794 C CA . ASN A 1 102 ? -12.505 -9.180 -41.826 1.00 60.50 102 ASN A CA 1
ATOM 795 C C . ASN A 1 102 ? -13.848 -9.351 -41.096 1.00 60.50 102 ASN A C 1
ATOM 797 O O . ASN A 1 102 ? -14.167 -10.451 -40.640 1.00 60.50 102 ASN A O 1
ATOM 801 N N . ALA A 1 103 ? -14.576 -8.246 -40.927 1.00 50.88 103 ALA A N 1
ATOM 802 C CA . ALA A 1 103 ? -15.964 -8.230 -40.479 1.00 50.88 103 ALA A CA 1
ATOM 803 C C . ALA A 1 103 ? -16.903 -8.581 -41.639 1.00 50.88 103 ALA A C 1
ATOM 805 O O . ALA A 1 103 ? -16.619 -8.139 -42.777 1.00 50.88 103 ALA A O 1
#

Sequence (103 aa):
MMSLMHSLGRWAEMTQLTVRGVDAKLHNALKETAQQKGVSVNRVVLDALRQAAGLEPAGGQSQQRHHDLDYLAGTWTAAEYDEFMAALTEERSIDDELWHTNA

Nearest PDB structures (foldseek):
  6gts-assembly1_C-2  TM=4.693E-01  e=7.204E-01  Escherichia coli

Foldseek 3Di:
DPPPDPDDDPPPPPDDDDDPDCDPVNVVVLVVVCVVQVHDSVQSVQQVVQVVVVHHRDPPDPPRDDCVCVVVPPPDDPVNVVVVVVVVVVVPDDDCPVVDDPD

Mean predicted aligned error: 14.13 Å

Secondary structure (DSSP, 8-state):
---S-S-S---------------HHHHHHHHHHHHHHTS-HHHHHHHHHHHHTT---TTSS------TTGGGTT---HHHHHHHHHHHHHHTS--HHHHS---